Protein AF-A0A6J4KBC2-F1 (afdb_monomer_lite)

Organism: NCBI:txid332963

Secondary structure (DSSP, 8-state):
----EEEEETT--S--TT--EEEEETTEEEEE--SS--SSPEEEEEEEEEPPP--S-GGGGS-GGGG-TT--------

InterPro domains:
  IPR040858 Rubisco accumulation factor 1, C-terminal [PF18087] (3-54)

Foldseek 3Di:
DADKDWDWDQVPFDDDQVWWFWFADPNDTDIDHDNDDDPTGTRTTTPDIGGPDDDPDPCPPPDPPPDDVPDPDPPPDD

Structure (mmCIF, N/CA/C/O backbone):
data_AF-A0A6J4KBC2-F1
#
_entry.id   AF-A0A6J4KBC2-F1
#
loop_
_atom_site.group_PDB
_atom_site.id
_atom_site.type_symbol
_atom_site.label_atom_id
_atom_site.label_alt_id
_atom_site.label_comp_id
_atom_site.label_asym_id
_atom_site.label_entity_id
_atom_site.label_seq_id
_atom_site.pdbx_PDB_ins_code
_atom_site.Cartn_x
_atom_site.Cartn_y
_atom_site.Cartn_z
_atom_site.occupancy
_atom_site.B_iso_or_equiv
_atom_site.auth_seq_id
_atom_site.auth_comp_id
_atom_site.auth_asym_id
_atom_site.auth_atom_id
_atom_site.pdbx_PDB_model_num
ATOM 1 N N . GLN A 1 1 ? 7.495 13.201 -12.571 1.00 54.50 1 GLN A N 1
ATOM 2 C CA . GLN A 1 1 ? 6.643 12.255 -11.820 1.00 54.50 1 GLN A CA 1
ATOM 3 C C . GLN A 1 1 ? 6.441 11.037 -12.704 1.00 54.50 1 GLN A C 1
ATOM 5 O O . GLN A 1 1 ? 6.463 11.211 -13.915 1.00 54.50 1 GLN A O 1
ATOM 10 N N . GLY A 1 2 ? 6.383 9.832 -12.149 1.00 84.44 2 GLY A N 1
ATOM 11 C CA . GLY A 1 2 ? 6.298 8.610 -12.948 1.00 84.44 2 GLY A CA 1
ATOM 12 C C . GLY A 1 2 ? 5.538 7.534 -12.200 1.00 84.44 2 GLY A C 1
ATOM 13 O O . GLY A 1 2 ? 5.445 7.601 -10.973 1.00 84.44 2 GLY A O 1
ATOM 14 N N . ASP A 1 3 ? 5.017 6.579 -12.956 1.00 92.56 3 ASP A N 1
ATOM 15 C CA . ASP A 1 3 ? 4.128 5.551 -12.434 1.00 92.56 3 ASP A CA 1
ATOM 16 C C . ASP A 1 3 ? 4.879 4.574 -11.526 1.00 92.56 3 ASP A C 1
ATOM 18 O O . ASP A 1 3 ? 6.100 4.397 -11.628 1.00 92.56 3 ASP A O 1
ATOM 22 N N . VAL A 1 4 ? 4.140 3.940 -10.620 1.00 95.56 4 VAL A N 1
ATOM 23 C CA . VAL A 1 4 ? 4.627 2.872 -9.747 1.00 95.56 4 VAL A CA 1
ATOM 24 C C . VAL A 1 4 ? 3.583 1.765 -9.660 1.00 95.56 4 VAL A C 1
ATOM 26 O O . VAL A 1 4 ? 2.384 2.029 -9.680 1.00 95.56 4 VAL A O 1
ATOM 29 N N . LEU A 1 5 ? 4.051 0.526 -9.536 1.00 96.50 5 LEU A N 1
ATOM 30 C CA . LEU A 1 5 ? 3.248 -0.619 -9.127 1.00 96.50 5 LEU A CA 1
ATOM 31 C C . LEU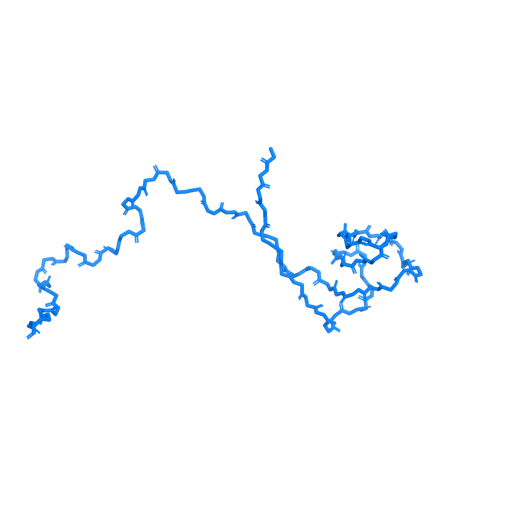 A 1 5 ? 3.434 -0.822 -7.623 1.00 96.50 5 LEU A C 1
ATOM 33 O O . LEU A 1 5 ? 4.568 -0.892 -7.146 1.00 96.50 5 LEU A O 1
ATOM 37 N N . VAL A 1 6 ? 2.330 -0.944 -6.894 1.00 97.31 6 VAL A N 1
ATOM 38 C CA . VAL A 1 6 ? 2.330 -1.200 -5.451 1.00 97.31 6 VAL A CA 1
ATOM 39 C C . VAL A 1 6 ? 1.665 -2.547 -5.192 1.00 97.31 6 VAL A C 1
ATOM 41 O O . VAL A 1 6 ? 0.586 -2.811 -5.719 1.00 97.31 6 VAL A O 1
ATOM 44 N N . ILE A 1 7 ? 2.306 -3.399 -4.392 1.00 98.12 7 ILE A N 1
ATOM 45 C CA . ILE A 1 7 ? 1.733 -4.664 -3.917 1.00 98.12 7 ILE A CA 1
ATOM 46 C C . ILE A 1 7 ? 1.428 -4.528 -2.430 1.00 98.12 7 ILE A C 1
ATOM 48 O O . ILE A 1 7 ? 2.261 -4.044 -1.660 1.00 98.12 7 ILE A O 1
ATOM 52 N N . VAL A 1 8 ? 0.233 -4.972 -2.047 1.00 98.31 8 VAL A N 1
ATOM 53 C CA . VAL A 1 8 ? -0.309 -4.834 -0.695 1.00 98.31 8 VAL A CA 1
ATOM 54 C C . VAL A 1 8 ? -0.748 -6.202 -0.187 1.00 98.31 8 VAL A C 1
ATOM 56 O O . VAL A 1 8 ? -1.503 -6.899 -0.869 1.00 98.31 8 VAL A O 1
ATOM 59 N N . ASP A 1 9 ? -0.312 -6.571 1.015 1.00 98.25 9 ASP A N 1
ATOM 60 C CA . ASP A 1 9 ? -0.817 -7.745 1.723 1.00 98.25 9 ASP A CA 1
ATOM 61 C C . ASP A 1 9 ? -2.007 -7.348 2.610 1.00 98.25 9 ASP A C 1
ATOM 63 O O . ASP A 1 9 ? -1.866 -6.653 3.616 1.00 98.25 9 ASP A O 1
ATOM 67 N N . ARG A 1 10 ? -3.208 -7.802 2.235 1.00 97.56 10 ARG A N 1
ATOM 68 C CA . ARG A 1 10 ? -4.461 -7.495 2.947 1.00 97.56 10 ARG A CA 1
ATOM 69 C C . ARG A 1 10 ? -4.645 -8.277 4.247 1.00 97.56 10 ARG A C 1
ATOM 71 O O . ARG A 1 10 ? -5.580 -7.953 4.986 1.00 97.56 10 ARG A O 1
ATOM 78 N N . ALA A 1 11 ? -3.840 -9.310 4.499 1.00 98.00 11 ALA A N 1
ATOM 79 C CA . ALA A 1 11 ? -3.861 -10.055 5.755 1.00 98.00 11 ALA A CA 1
ATOM 80 C C . ALA A 1 11 ? -3.062 -9.337 6.857 1.00 98.00 11 ALA A C 1
ATOM 82 O O . ALA A 1 11 ? -3.381 -9.494 8.034 1.00 98.00 11 ALA A O 1
ATOM 83 N N . GLN A 1 12 ? -2.083 -8.507 6.483 1.00 97.19 12 GLN A N 1
ATOM 84 C CA . GLN A 1 12 ? -1.262 -7.727 7.412 1.00 97.19 12 GLN A CA 1
ATOM 85 C C . GLN A 1 12 ? -1.935 -6.389 7.733 1.00 97.19 12 GLN A C 1
ATOM 87 O O . GLN A 1 12 ? -1.841 -5.429 6.972 1.00 97.19 12 GLN A O 1
ATOM 92 N N . ARG A 1 13 ? -2.655 -6.327 8.857 1.00 96.12 13 ARG A N 1
ATOM 9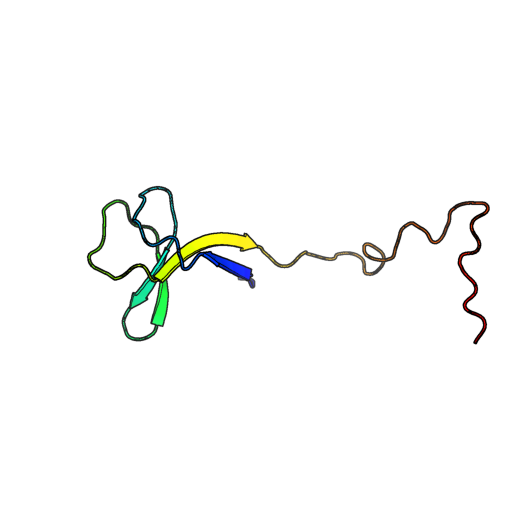3 C CA . ARG A 1 13 ? -3.370 -5.119 9.328 1.00 96.12 13 ARG A CA 1
ATOM 94 C C . ARG A 1 13 ? -2.958 -4.685 10.731 1.00 96.12 13 ARG A C 1
ATOM 96 O O . ARG A 1 13 ? -3.623 -3.858 11.344 1.00 96.12 13 ARG A O 1
ATOM 103 N N . GLU A 1 14 ? -1.885 -5.271 11.250 1.00 96.12 14 GLU A N 1
ATOM 104 C CA . GLU A 1 14 ? -1.294 -4.869 12.518 1.00 96.12 14 GLU A CA 1
ATOM 105 C C . GLU A 1 14 ? -0.352 -3.692 12.276 1.00 96.12 14 GLU A C 1
ATOM 107 O O . GLU A 1 14 ? 0.541 -3.761 11.432 1.00 96.12 14 GLU A O 1
ATOM 112 N N . TRP A 1 15 ? -0.569 -2.598 13.000 1.00 96.62 15 TRP A N 1
ATOM 113 C CA . TRP A 1 15 ? 0.224 -1.386 12.847 1.00 96.62 15 TRP A CA 1
ATOM 114 C C . TRP A 1 15 ? 1.697 -1.618 13.217 1.00 96.62 15 TRP A C 1
ATOM 116 O O . TRP A 1 15 ? 2.005 -2.234 14.238 1.00 96.62 15 TRP A O 1
ATOM 126 N N . ARG A 1 16 ? 2.611 -1.053 12.417 1.00 96.06 16 ARG A N 1
ATOM 127 C CA . ARG A 1 16 ? 4.050 -0.983 12.709 1.00 96.06 16 ARG A CA 1
ATOM 128 C C . ARG A 1 16 ? 4.621 0.364 12.271 1.00 96.06 16 ARG A C 1
ATOM 130 O O . ARG A 1 16 ? 4.338 0.825 11.167 1.00 96.06 16 ARG A O 1
ATOM 137 N N . ASN A 1 17 ? 5.462 0.968 13.108 1.00 96.12 17 ASN A N 1
ATOM 138 C CA . ASN A 1 17 ? 6.031 2.301 12.875 1.00 96.12 17 ASN A CA 1
ATOM 139 C C . ASN A 1 17 ? 7.117 2.357 11.785 1.00 96.12 17 ASN A C 1
ATOM 141 O O . ASN A 1 17 ? 7.594 3.439 11.461 1.00 96.12 17 ASN A O 1
ATOM 145 N N . ASP A 1 18 ? 7.548 1.225 11.238 1.00 96.75 18 ASP A N 1
ATOM 146 C CA . ASP A 1 18 ? 8.537 1.128 10.161 1.00 96.75 18 ASP A CA 1
ATOM 147 C C . ASP A 1 18 ? 7.900 0.758 8.811 1.00 96.75 18 ASP A C 1
ATOM 149 O O . ASP A 1 18 ? 8.614 0.569 7.825 1.00 96.75 18 ASP A O 1
ATOM 153 N N . ARG A 1 19 ? 6.565 0.646 8.751 1.00 96.94 19 ARG A N 1
ATOM 154 C CA . ARG A 1 19 ? 5.821 0.152 7.585 1.00 96.94 19 ARG A CA 1
ATOM 155 C C . ARG A 1 19 ? 4.846 1.175 7.026 1.00 96.94 19 ARG A C 1
ATOM 157 O O . ARG A 1 19 ? 4.378 2.077 7.717 1.00 96.94 19 ARG A O 1
ATOM 164 N N . TYR A 1 20 ? 4.544 1.009 5.744 1.00 97.81 20 TYR A N 1
ATOM 165 C CA . TYR A 1 20 ? 3.508 1.762 5.049 1.00 97.81 20 TYR A CA 1
ATOM 166 C C . TYR A 1 20 ? 2.252 0.908 4.956 1.00 97.81 20 TYR A C 1
ATOM 168 O O . TYR A 1 20 ? 2.332 -0.282 4.651 1.00 97.81 20 TYR A O 1
ATOM 176 N N . PHE A 1 21 ? 1.098 1.530 5.154 1.00 97.69 21 PHE A N 1
ATOM 177 C CA . PHE A 1 21 ? -0.192 0.864 5.070 1.00 97.69 21 PHE A CA 1
ATOM 178 C C . PHE A 1 21 ? -1.110 1.574 4.093 1.00 97.69 21 PHE A C 1
ATOM 180 O O . PHE A 1 21 ? -0.987 2.775 3.846 1.00 97.69 21 PHE A O 1
ATOM 187 N N . ILE A 1 22 ? -2.048 0.803 3.559 1.00 97.56 22 ILE A N 1
ATOM 188 C CA . ILE A 1 22 ? -3.210 1.344 2.883 1.00 97.56 22 ILE A CA 1
ATOM 189 C C . ILE A 1 22 ? -4.275 1.696 3.918 1.00 97.56 22 ILE A C 1
ATOM 191 O O . ILE A 1 22 ? -4.643 0.848 4.733 1.00 97.56 22 ILE A O 1
ATOM 195 N N . VAL A 1 23 ? -4.788 2.919 3.841 1.00 95.69 23 VAL A N 1
ATOM 196 C CA . VAL A 1 23 ? -5.917 3.418 4.634 1.00 95.69 23 VAL A CA 1
ATOM 197 C C . VAL A 1 23 ? -6.995 3.975 3.710 1.00 95.69 23 VAL A C 1
ATOM 199 O O . VAL A 1 23 ? -6.718 4.320 2.558 1.00 95.69 23 VAL A O 1
ATOM 202 N N . GLU A 1 24 ? -8.224 4.041 4.208 1.00 93.56 24 GLU A N 1
ATOM 203 C CA . GLU A 1 24 ? -9.329 4.731 3.546 1.00 93.56 24 GLU A CA 1
ATOM 204 C C . GLU A 1 24 ? -9.612 6.041 4.279 1.00 93.56 24 GLU A C 1
ATOM 206 O O . GLU A 1 24 ? -9.900 6.046 5.475 1.00 93.56 24 GLU A O 1
ATOM 211 N N . GLU A 1 25 ? -9.526 7.152 3.555 1.00 89.94 25 GLU A N 1
ATOM 212 C CA . GLU A 1 25 ? -9.807 8.488 4.070 1.00 89.94 25 GLU A CA 1
ATOM 213 C C . GLU A 1 25 ? -10.641 9.249 3.037 1.00 89.94 25 GLU A C 1
ATOM 215 O O . GLU A 1 25 ? -10.240 9.371 1.881 1.00 89.94 25 GLU A O 1
ATOM 220 N N . ALA A 1 26 ? -11.808 9.754 3.452 1.00 89.81 26 ALA A N 1
ATOM 221 C CA . ALA A 1 26 ? -12.733 10.508 2.598 1.00 89.81 26 ALA A CA 1
ATOM 222 C C . ALA A 1 26 ? -13.062 9.803 1.260 1.00 89.81 26 ALA A C 1
ATOM 224 O O . ALA A 1 26 ? -12.962 10.407 0.191 1.00 89.81 26 ALA A O 1
ATOM 225 N N . ASP A 1 27 ? -13.430 8.517 1.331 1.00 89.44 27 ASP A N 1
ATOM 226 C CA . ASP A 1 27 ? -13.726 7.641 0.183 1.00 89.44 27 ASP A CA 1
ATOM 227 C C . ASP A 1 27 ? -12.554 7.475 -0.807 1.00 89.44 27 ASP A C 1
ATOM 229 O O . ASP A 1 27 ? -12.740 7.127 -1.978 1.00 89.44 27 ASP A O 1
ATOM 233 N N . GLN A 1 28 ? -11.321 7.724 -0.353 1.00 94.12 28 GLN A N 1
ATOM 234 C CA . GLN A 1 28 ? -10.108 7.536 -1.140 1.00 94.12 28 GLN A CA 1
ATOM 235 C C . GLN A 1 28 ? -9.127 6.598 -0.450 1.00 94.12 28 GLN A C 1
ATOM 237 O O . GLN A 1 28 ? -8.899 6.650 0.756 1.00 94.12 28 GLN A O 1
ATOM 242 N N . ILE A 1 29 ? -8.492 5.759 -1.264 1.00 94.00 29 ILE A N 1
ATOM 243 C CA . ILE A 1 29 ? -7.407 4.888 -0.834 1.00 94.00 29 ILE A CA 1
ATOM 244 C C . ILE A 1 29 ? -6.114 5.702 -0.800 1.00 94.00 29 ILE A C 1
ATOM 246 O O . ILE A 1 29 ? -5.695 6.253 -1.820 1.00 94.00 29 ILE A O 1
ATOM 250 N N . GLN A 1 30 ? -5.452 5.724 0.354 1.00 95.75 30 GLN A N 1
ATOM 251 C CA . GLN A 1 30 ? -4.173 6.401 0.542 1.00 95.75 30 GLN A CA 1
ATOM 252 C C . GLN A 1 30 ? -3.097 5.447 1.063 1.00 95.75 30 GLN A C 1
ATOM 254 O O . GLN A 1 30 ? -3.387 4.481 1.766 1.00 95.75 30 GLN A O 1
ATOM 259 N N . ILE A 1 31 ? -1.837 5.739 0.730 1.00 96.12 31 ILE A N 1
ATOM 260 C CA . ILE A 1 31 ? -0.664 5.094 1.333 1.00 96.12 31 ILE A CA 1
ATOM 261 C C . ILE A 1 31 ? -0.154 6.012 2.439 1.00 96.12 31 ILE A C 1
ATOM 263 O O . ILE A 1 31 ? 0.231 7.149 2.162 1.00 96.12 31 ILE A O 1
ATOM 267 N N . LYS A 1 32 ? -0.103 5.511 3.672 1.00 95.44 32 LYS A N 1
ATOM 268 C CA . LYS A 1 32 ? 0.280 6.295 4.846 1.00 95.44 32 LYS A CA 1
ATOM 269 C C . LYS A 1 32 ? 1.329 5.565 5.671 1.00 95.44 32 LYS A C 1
ATOM 271 O O . LYS A 1 32 ? 1.274 4.352 5.864 1.00 95.44 32 LYS A O 1
ATOM 276 N N . TRP A 1 33 ? 2.284 6.339 6.162 1.00 96.50 33 TRP A N 1
ATOM 277 C CA . TRP A 1 33 ? 3.164 5.960 7.259 1.00 96.50 33 TRP A CA 1
ATOM 278 C C . TRP A 1 33 ? 2.786 6.803 8.478 1.00 96.50 33 TRP A C 1
ATOM 280 O O . TRP A 1 33 ? 2.390 7.961 8.329 1.00 96.50 33 TRP A O 1
ATOM 290 N N . SER A 1 34 ? 2.881 6.224 9.674 1.00 93.94 34 SER A N 1
ATOM 291 C CA . SER A 1 34 ? 2.571 6.912 10.929 1.00 93.94 34 SER A CA 1
ATOM 292 C C . SER A 1 34 ? 3.527 6.482 12.039 1.00 93.94 34 SER A C 1
ATOM 294 O O . SER A 1 34 ? 3.837 5.301 12.183 1.00 93.94 34 SER A O 1
ATOM 296 N N . GLU A 1 35 ? 3.993 7.452 12.828 1.00 95.25 35 GLU A N 1
ATOM 297 C CA . GLU A 1 35 ? 4.902 7.213 13.958 1.00 95.25 35 GLU A CA 1
ATOM 298 C C . GLU A 1 35 ? 4.198 6.558 15.157 1.00 95.25 35 GLU A C 1
ATOM 300 O O . GLU A 1 35 ? 4.816 5.804 15.908 1.00 95.25 35 GLU A O 1
ATOM 305 N N . MET A 1 36 ? 2.893 6.801 15.306 1.00 95.25 36 MET A N 1
ATOM 306 C CA . MET A 1 36 ? 2.024 6.209 16.327 1.00 95.25 36 MET A CA 1
ATOM 307 C C . MET A 1 36 ? 0.834 5.506 15.658 1.00 95.25 36 MET A C 1
ATOM 309 O O . MET A 1 36 ? 0.497 5.866 14.526 1.00 95.25 36 MET A O 1
ATOM 313 N N . PRO A 1 37 ? 0.179 4.538 16.330 1.00 93.50 37 PRO A N 1
ATOM 314 C CA . PRO A 1 37 ? -1.036 3.922 15.809 1.00 93.50 37 PRO A CA 1
ATOM 315 C C . PRO A 1 37 ? -2.099 4.989 15.524 1.00 93.50 37 PRO A C 1
ATOM 317 O O . PRO A 1 37 ? -2.344 5.849 16.369 1.00 93.50 37 PRO A O 1
ATOM 320 N N . SER A 1 38 ? -2.714 4.934 14.342 1.00 85.19 38 SER A N 1
ATOM 321 C CA . SER A 1 38 ? -3.912 5.721 14.024 1.00 85.19 38 SER A CA 1
ATOM 322 C C . SER A 1 38 ? -5.167 4.893 14.312 1.00 85.19 38 SER A C 1
ATOM 324 O O . SER A 1 38 ? -5.124 3.665 14.230 1.00 85.19 38 SER A O 1
ATOM 326 N N . ASP A 1 39 ? -6.283 5.563 14.607 1.00 87.00 39 ASP A N 1
ATOM 327 C CA . ASP A 1 39 ? -7.603 4.932 14.766 1.00 87.00 39 ASP A CA 1
ATOM 328 C C . ASP A 1 39 ? -8.214 4.503 13.416 1.00 87.00 39 ASP A C 1
ATOM 330 O O . ASP A 1 39 ? -9.201 3.765 13.369 1.00 87.00 39 ASP A O 1
ATOM 334 N N . GLU A 1 40 ? -7.638 4.966 12.304 1.00 89.94 40 GLU A N 1
ATOM 335 C CA . GLU A 1 40 ? -8.056 4.598 10.952 1.00 89.94 40 GLU A CA 1
ATOM 336 C C . GLU A 1 40 ? -7.849 3.092 10.693 1.00 89.94 40 GLU A C 1
ATOM 338 O O . GLU A 1 40 ? -6.780 2.545 10.992 1.00 89.94 40 GLU A O 1
ATOM 343 N N . PRO A 1 41 ? -8.825 2.397 10.080 1.00 92.25 41 PRO A N 1
ATOM 344 C CA . PRO A 1 41 ? -8.680 0.985 9.766 1.00 92.25 41 PRO A CA 1
ATOM 345 C C . PRO A 1 41 ? -7.595 0.769 8.703 1.00 92.25 41 PRO A C 1
ATOM 347 O O . PRO A 1 41 ? -7.692 1.251 7.574 1.00 92.25 41 PRO A O 1
ATOM 350 N N . LEU A 1 42 ? -6.581 -0.027 9.046 1.00 96.00 42 LEU A N 1
ATOM 351 C CA . LEU A 1 42 ? -5.561 -0.462 8.093 1.00 96.00 42 LEU A CA 1
ATOM 352 C C . LEU A 1 42 ? -6.151 -1.528 7.161 1.00 96.00 42 LEU A C 1
ATOM 354 O O . LEU A 1 42 ? -6.641 -2.569 7.606 1.00 96.00 42 LEU A O 1
ATOM 358 N N . LEU A 1 43 ? -6.089 -1.292 5.853 1.00 97.06 43 LEU A N 1
ATOM 359 C CA . LEU A 1 43 ? -6.614 -2.205 4.833 1.00 97.06 43 LEU A CA 1
ATOM 360 C C . LEU A 1 43 ? -5.582 -3.256 4.386 1.00 97.06 43 LEU A C 1
ATOM 362 O O . LEU A 1 43 ? -5.967 -4.307 3.858 1.00 97.06 43 LEU A O 1
ATOM 366 N N . GLY A 1 44 ? -4.292 -2.989 4.616 1.00 97.62 44 GLY A N 1
ATOM 367 C CA . GLY A 1 44 ? -3.173 -3.895 4.346 1.00 97.62 44 GLY A CA 1
ATOM 368 C C . GLY A 1 44 ? -1.805 -3.201 4.382 1.00 97.62 44 GLY A C 1
ATOM 369 O O . GLY A 1 44 ? -1.729 -1.979 4.236 1.00 97.62 44 GLY A O 1
ATOM 370 N N . GLU A 1 45 ? -0.729 -3.973 4.544 1.00 98.19 45 GLU A N 1
ATOM 371 C CA . GLU A 1 45 ? 0.667 -3.501 4.511 1.00 98.19 45 GLU A CA 1
ATOM 372 C C . GLU A 1 45 ? 1.178 -3.415 3.067 1.00 98.19 45 GLU A C 1
ATOM 374 O O . GLU A 1 45 ? 0.980 -4.329 2.263 1.00 98.19 45 GLU A O 1
ATOM 379 N N . VAL A 1 46 ? 1.886 -2.337 2.731 1.00 98.25 46 VAL A N 1
ATOM 380 C CA . VAL A 1 46 ? 2.615 -2.219 1.465 1.00 98.25 46 VAL A CA 1
ATOM 381 C C . VAL A 1 46 ? 3.900 -3.045 1.539 1.00 98.25 46 VAL A C 1
ATOM 383 O O . VAL A 1 46 ? 4.832 -2.692 2.258 1.00 98.25 46 VAL A O 1
ATOM 386 N N . ILE A 1 47 ? 3.977 -4.113 0.743 1.00 98.12 47 ILE A N 1
ATOM 387 C CA . ILE A 1 47 ? 5.120 -5.043 0.745 1.00 98.12 47 ILE A CA 1
ATOM 388 C C . ILE A 1 47 ? 6.111 -4.792 -0.396 1.00 98.12 47 ILE A C 1
ATOM 390 O O . ILE A 1 47 ? 7.265 -5.211 -0.322 1.00 98.12 47 ILE A O 1
ATOM 394 N N . LEU A 1 48 ? 5.679 -4.112 -1.464 1.00 97.81 48 LEU A N 1
ATOM 395 C CA . LEU A 1 48 ? 6.535 -3.773 -2.599 1.00 97.81 48 LEU A CA 1
ATOM 396 C C . LEU A 1 48 ? 6.064 -2.488 -3.272 1.00 97.81 48 LEU A C 1
ATOM 398 O O . LEU A 1 48 ? 4.883 -2.336 -3.578 1.00 97.81 48 LEU A O 1
ATOM 402 N N . ILE A 1 49 ? 7.018 -1.615 -3.587 1.00 96.69 49 ILE A N 1
ATOM 403 C CA . ILE A 1 49 ? 6.830 -0.495 -4.509 1.00 96.69 49 ILE A CA 1
ATOM 404 C C . ILE A 1 49 ? 7.858 -0.650 -5.624 1.00 96.69 49 ILE A C 1
ATOM 406 O O . ILE A 1 49 ? 9.063 -0.685 -5.375 1.00 96.69 49 ILE A O 1
ATOM 410 N N . MET A 1 50 ? 7.385 -0.741 -6.862 1.00 96.44 50 MET A N 1
ATOM 411 C CA . MET A 1 50 ? 8.222 -0.947 -8.036 1.00 96.44 50 MET A CA 1
ATOM 412 C C . MET A 1 50 ? 7.995 0.166 -9.051 1.00 96.44 50 MET A C 1
ATOM 414 O O . MET A 1 50 ? 6.864 0.500 -9.390 1.00 96.44 50 MET A O 1
ATOM 418 N N . ARG A 1 51 ? 9.086 0.723 -9.578 1.00 94.38 51 ARG A N 1
ATOM 419 C CA . ARG A 1 51 ? 9.028 1.614 -10.740 1.00 94.38 51 ARG A CA 1
ATOM 420 C C . ARG A 1 51 ? 9.096 0.791 -12.027 1.00 94.38 51 ARG A C 1
ATOM 422 O O . ARG A 1 51 ? 9.845 -0.189 -12.059 1.00 94.38 51 ARG A O 1
ATOM 429 N N . PRO A 1 52 ? 8.389 1.198 -13.094 1.00 91.44 52 PRO A N 1
ATOM 430 C CA . PRO A 1 52 ? 8.547 0.606 -14.411 1.00 91.44 52 PRO A CA 1
ATOM 431 C C . PRO A 1 52 ? 10.020 0.551 -14.812 1.00 91.44 52 PRO A C 1
ATOM 433 O O . PRO A 1 52 ? 10.780 1.506 -14.613 1.00 91.44 52 PRO A O 1
ATOM 436 N N . LYS A 1 53 ? 10.430 -0.581 -15.387 1.00 85.31 53 LYS A N 1
ATOM 437 C CA . LYS A 1 53 ? 11.786 -0.748 -15.903 1.00 85.31 53 LYS A CA 1
ATOM 438 C C . LYS A 1 53 ? 12.018 0.261 -17.025 1.00 85.31 53 LYS A C 1
ATOM 440 O O . LYS A 1 53 ? 11.261 0.310 -17.990 1.00 85.31 53 LYS A O 1
ATOM 445 N N . LYS A 1 54 ? 13.107 1.026 -16.935 1.00 82.50 54 LYS A N 1
ATOM 446 C CA . LYS A 1 54 ? 13.551 1.875 -18.043 1.00 82.50 54 LYS A CA 1
ATOM 447 C C . LYS A 1 54 ? 14.281 1.004 -19.067 1.00 82.50 54 LYS A C 1
ATOM 449 O O . LYS A 1 54 ? 15.424 0.613 -18.841 1.00 82.50 54 LYS A O 1
ATOM 454 N N . ILE A 1 55 ? 13.613 0.670 -20.166 1.00 77.12 55 ILE A N 1
ATOM 455 C CA . ILE A 1 55 ? 14.223 -0.044 -21.292 1.00 77.12 55 ILE A CA 1
ATOM 456 C C . ILE A 1 55 ? 14.829 1.014 -22.216 1.00 77.12 55 ILE A C 1
ATOM 458 O O . ILE A 1 55 ? 14.107 1.810 -22.804 1.00 77.12 55 ILE A O 1
ATOM 462 N N . LEU A 1 56 ? 16.162 1.077 -22.262 1.00 72.69 56 LEU A N 1
ATOM 463 C CA . LEU A 1 56 ? 16.898 2.032 -23.103 1.00 72.69 56 LEU A CA 1
ATOM 464 C C . LEU A 1 56 ? 17.169 1.486 -24.514 1.00 72.69 56 LEU A C 1
ATOM 466 O O . LEU A 1 56 ? 17.449 2.263 -25.417 1.00 72.69 56 LEU A O 1
ATOM 470 N N . ASP A 1 57 ? 17.084 0.165 -24.683 1.00 72.31 57 ASP A N 1
ATOM 471 C CA . ASP A 1 57 ? 17.296 -0.548 -25.941 1.00 72.31 57 ASP A CA 1
ATOM 472 C C . ASP A 1 57 ? 16.269 -1.682 -26.051 1.00 72.31 57 ASP A C 1
ATOM 474 O O . ASP A 1 57 ? 16.168 -2.537 -25.165 1.00 72.31 57 ASP A O 1
ATOM 478 N N . GLU A 1 58 ? 15.510 -1.694 -27.143 1.00 65.69 58 GLU A N 1
ATOM 479 C CA . GLU A 1 58 ? 14.498 -2.710 -27.449 1.00 65.69 58 GLU A CA 1
ATOM 480 C C . GLU A 1 58 ? 15.092 -4.122 -27.598 1.00 65.69 58 GLU A C 1
ATOM 482 O O . GLU A 1 58 ? 14.390 -5.119 -27.422 1.00 65.69 58 GLU A O 1
ATOM 487 N N . ASN A 1 59 ? 16.394 -4.239 -27.873 1.00 66.06 59 ASN A N 1
ATOM 488 C CA . ASN A 1 59 ? 17.088 -5.522 -27.974 1.00 66.06 59 ASN A CA 1
ATOM 489 C C . ASN A 1 59 ? 17.547 -6.077 -26.619 1.00 66.06 59 ASN A C 1
ATOM 491 O O . ASN A 1 59 ? 17.922 -7.243 -26.549 1.00 66.06 59 ASN A O 1
ATOM 495 N N . TYR A 1 60 ? 17.468 -5.300 -25.533 1.00 64.62 60 TYR A N 1
ATOM 496 C CA . TYR A 1 60 ? 17.911 -5.728 -24.198 1.00 64.62 60 TYR A CA 1
ATOM 497 C C . TYR A 1 60 ? 17.066 -6.870 -23.607 1.00 64.62 60 TYR A C 1
ATOM 499 O O . TYR A 1 60 ? 17.513 -7.576 -22.706 1.00 64.62 60 TYR A O 1
ATOM 507 N N . THR A 1 61 ? 15.834 -7.040 -24.092 1.00 63.00 61 THR A N 1
ATOM 508 C CA . THR A 1 61 ? 14.899 -8.072 -23.605 1.00 63.00 61 THR A CA 1
ATOM 509 C C . THR A 1 61 ? 14.759 -9.238 -24.586 1.00 6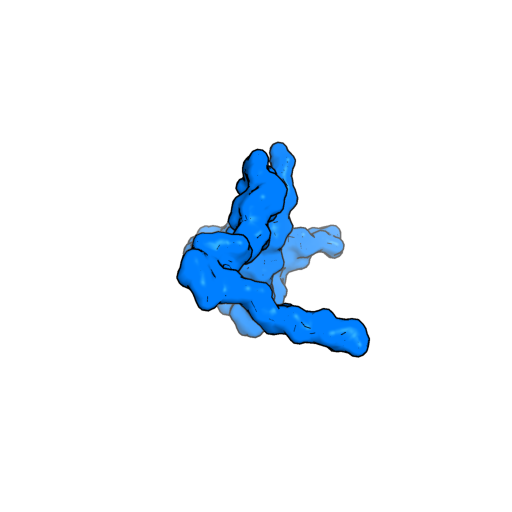3.00 61 THR A C 1
ATOM 511 O O . THR A 1 61 ? 14.010 -10.172 -24.320 1.00 63.00 61 THR A O 1
ATOM 514 N N . LYS A 1 62 ? 15.469 -9.205 -25.723 1.00 66.25 62 LYS A N 1
ATOM 515 C CA . LYS A 1 62 ? 15.505 -10.332 -26.657 1.00 66.25 62 LYS A CA 1
ATOM 516 C C . LYS A 1 62 ? 16.488 -11.364 -26.116 1.00 66.25 62 LYS A C 1
ATOM 518 O O . LYS A 1 62 ? 17.613 -11.022 -25.761 1.00 66.25 62 LYS A O 1
ATOM 523 N N . ASP A 1 63 ? 16.030 -12.607 -26.024 1.00 59.19 63 ASP A N 1
ATOM 524 C CA . ASP A 1 63 ? 16.784 -13.737 -25.490 1.00 59.19 63 ASP A CA 1
ATOM 525 C C . ASP A 1 63 ? 18.235 -13.787 -25.992 1.00 59.19 63 ASP A C 1
ATOM 527 O O . ASP A 1 63 ? 18.514 -13.738 -27.192 1.00 59.19 63 ASP A O 1
ATOM 531 N N . TYR A 1 64 ? 19.173 -13.984 -25.062 1.00 55.28 64 TYR A N 1
ATOM 532 C CA . TYR A 1 64 ? 20.597 -14.180 -25.362 1.00 55.28 64 TYR A CA 1
ATOM 533 C C . TYR A 1 64 ? 20.870 -15.498 -26.120 1.00 55.28 64 TYR A C 1
ATOM 535 O O . TYR A 1 64 ? 21.979 -15.747 -26.592 1.00 55.28 64 TYR A O 1
ATOM 543 N N . PHE A 1 65 ? 19.867 -16.368 -26.261 1.00 58.44 65 PHE A N 1
ATOM 544 C CA . PHE A 1 65 ? 20.024 -17.683 -26.880 1.00 58.44 65 PHE A CA 1
ATOM 545 C C . PHE A 1 65 ? 20.185 -17.653 -28.408 1.00 58.44 65 PHE A C 1
ATOM 547 O O . PHE A 1 65 ? 20.588 -18.660 -28.980 1.00 58.44 65 PHE A O 1
ATOM 554 N N . GLY A 1 66 ? 19.968 -16.512 -29.072 1.00 54.28 66 GLY A N 1
ATOM 555 C CA . GLY A 1 66 ? 20.007 -16.417 -30.538 1.00 54.28 66 GLY A CA 1
ATOM 556 C C . GLY A 1 66 ? 21.388 -16.526 -31.202 1.00 54.28 66 GLY A C 1
ATOM 557 O O . GLY A 1 66 ? 21.462 -16.463 -32.426 1.00 54.28 66 GLY A O 1
ATOM 558 N N . ARG A 1 67 ? 22.496 -16.636 -30.450 1.00 55.31 67 ARG A N 1
ATOM 559 C CA . ARG A 1 67 ? 23.858 -16.728 -31.026 1.00 55.31 67 ARG A CA 1
ATOM 560 C C . ARG A 1 67 ? 24.804 -17.641 -30.247 1.00 55.31 67 ARG A C 1
ATOM 562 O O . ARG A 1 67 ? 25.963 -17.291 -30.027 1.00 55.31 67 ARG A O 1
ATOM 569 N N . ARG A 1 68 ? 24.345 -18.817 -29.820 1.00 58.56 68 ARG A N 1
ATOM 570 C CA . ARG A 1 68 ? 25.282 -19.875 -29.409 1.00 58.56 68 ARG A CA 1
ATOM 571 C C . ARG A 1 68 ? 25.813 -20.566 -30.671 1.00 58.56 68 ARG A C 1
ATOM 573 O O . ARG A 1 68 ? 25.001 -21.079 -31.438 1.00 58.56 68 ARG A O 1
ATOM 580 N N . PRO A 1 69 ? 27.135 -20.591 -30.920 1.00 58.41 69 PRO A N 1
ATOM 581 C CA . PRO A 1 69 ? 27.689 -21.400 -32.001 1.00 58.41 69 PRO A CA 1
ATOM 582 C C . PRO A 1 69 ? 27.269 -22.864 -31.801 1.00 58.41 69 PRO A C 1
ATOM 584 O O . PRO A 1 69 ? 27.563 -23.439 -30.755 1.00 58.41 69 PRO A O 1
ATOM 587 N N . GLY A 1 70 ? 26.549 -23.442 -32.768 1.00 61.75 70 GLY A N 1
ATOM 588 C CA . GLY A 1 70 ? 26.070 -24.830 -32.710 1.00 61.75 70 GLY A CA 1
ATOM 589 C C . GLY A 1 70 ? 24.687 -25.050 -32.083 1.00 61.75 70 GLY A C 1
ATOM 590 O O . GLY A 1 70 ? 24.366 -26.189 -31.765 1.00 61.75 70 GLY A O 1
ATOM 591 N N . TYR A 1 71 ? 23.878 -24.001 -31.890 1.00 57.12 71 TYR A N 1
ATOM 592 C CA . TYR A 1 71 ? 22.467 -24.127 -31.502 1.00 57.12 71 TYR A CA 1
ATOM 593 C C . TYR A 1 71 ? 21.594 -23.434 -32.561 1.00 57.12 71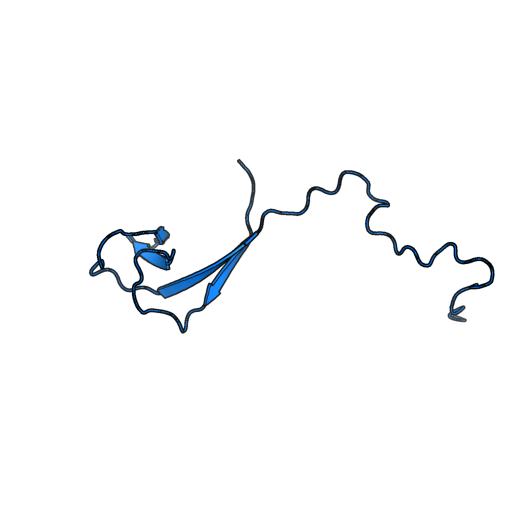 TYR A C 1
ATOM 595 O O . TYR A 1 71 ? 21.556 -22.208 -32.628 1.00 57.12 71 TYR A O 1
ATOM 603 N N . ASP A 1 72 ? 20.930 -24.210 -33.409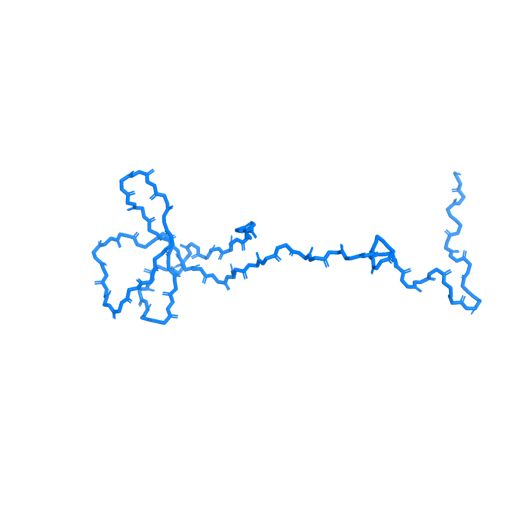 1.00 61.41 72 ASP A N 1
ATOM 604 C CA . ASP A 1 72 ? 20.053 -23.781 -34.511 1.00 61.41 72 ASP A CA 1
ATOM 605 C C . ASP A 1 72 ? 18.568 -23.682 -34.113 1.00 61.41 72 ASP A C 1
ATOM 607 O O . ASP A 1 72 ? 17.718 -23.360 -34.940 1.00 61.41 72 ASP A O 1
ATOM 611 N N . GLY A 1 73 ? 18.270 -23.846 -32.820 1.00 59.59 73 GLY A N 1
ATOM 612 C CA . GLY A 1 73 ? 16.916 -23.747 -32.277 1.00 59.59 73 GLY A CA 1
ATOM 613 C C . GLY A 1 73 ? 16.027 -24.925 -32.682 1.00 59.59 73 GLY A C 1
ATOM 614 O O . GLY A 1 73 ? 16.363 -25.728 -33.544 1.00 59.59 73 GLY A O 1
ATOM 615 N N . TRP A 1 74 ? 14.869 -25.051 -32.033 1.00 57.97 74 TRP A N 1
ATOM 616 C CA . TRP A 1 74 ? 13.834 -25.959 -32.518 1.00 57.97 74 TRP A CA 1
ATOM 617 C C . TRP A 1 74 ? 13.218 -25.316 -33.761 1.00 57.97 74 TRP A C 1
ATOM 619 O O . TRP A 1 74 ? 12.500 -24.324 -33.635 1.00 57.97 74 TRP A O 1
ATOM 629 N N . GLN A 1 75 ? 13.513 -25.845 -34.950 1.00 58.12 75 GLN A N 1
ATOM 630 C CA . GLN A 1 75 ? 12.651 -25.618 -36.106 1.00 58.12 75 GLN A CA 1
ATOM 631 C C . GLN A 1 75 ? 11.279 -26.171 -35.729 1.00 58.12 75 GLN A C 1
ATOM 633 O O . GLN A 1 75 ? 11.088 -27.379 -35.616 1.00 58.12 75 GLN A O 1
ATOM 638 N N . THR A 1 76 ? 10.339 -25.281 -35.423 1.00 53.00 76 THR A N 1
ATOM 639 C CA . THR A 1 76 ? 8.932 -25.644 -35.496 1.00 53.00 76 THR A CA 1
ATOM 640 C C . THR A 1 76 ? 8.638 -25.759 -36.978 1.00 53.00 76 THR A C 1
ATOM 642 O O . THR A 1 76 ? 8.469 -24.740 -37.649 1.00 53.00 76 THR A O 1
ATOM 645 N N . ASP A 1 77 ? 8.685 -26.986 -37.485 1.00 48.12 77 ASP A N 1
ATOM 646 C CA . ASP A 1 77 ? 8.041 -27.303 -38.749 1.00 48.12 77 ASP A CA 1
ATOM 647 C C . ASP A 1 77 ? 6.564 -26.902 -38.609 1.00 48.12 77 ASP A C 1
ATOM 649 O O . ASP A 1 77 ? 5.930 -27.214 -37.595 1.00 48.12 77 ASP A O 1
ATOM 653 N N . GLU A 1 78 ? 6.090 -26.106 -39.567 1.00 42.62 78 GLU A N 1
ATOM 654 C CA . GLU A 1 78 ? 4.702 -25.634 -39.678 1.00 42.62 78 GLU A CA 1
ATOM 655 C C . GLU A 1 78 ? 3.661 -26.759 -39.547 1.00 42.62 78 GLU A C 1
ATOM 657 O O . GLU A 1 78 ? 3.903 -27.880 -40.055 1.00 42.62 78 GLU A O 1
#

Sequence (78 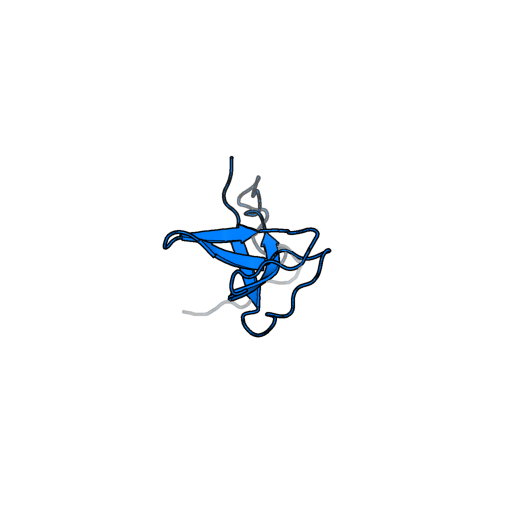aa):
QGDVLVIVDRAQREWRNDRYFIVEEADQIQIKWSEMPSDEPLLGEVILIMRPKKILDENYTKDYFGRRPGYDGWQTDE

pLDDT: mean 83.53, std 16.97, range [42.62, 98.31]

Radius of gyration: 22.07 Å; chains: 1; bounding box: 41×40×56 Å